Protein 4B6X (pdb70)

GO terms:
  GO:0005515 protein binding (F, IPI)

InterPro domains:
  IPR048927 Avirulence protein AvrRps4-like, C-terminal domain [cd21837] (134-219)
  IPR048928 AvrRps4 family type III secretion system effector [NF041353] (1-220)

B-factor: mean 30.0, std 16.79, range [2.0, 111.4]

Organism: Pseudomonas syringae (NCBI:txid317)

Foldseek 3Di:
DPDPVLVVVLVVLVVVLVVLVVQLVVCVVVVPVVSVVVSVVVNVVSVVVNVVSVVVVVVGVVVVVVVPD/DVLVVVLVVLVVVLVVLVVQLVVCVVVVPVVSNVVSVVVNVVSVVVNVVSVVVVVVPD

CATH classification: 1.20.58.90

Sequence (127 aa):
GAGAALRQEIEDKQLMVNNLTDELQDAIDEANPAEIANTSQQLRHARADLADLQRRFAVLRNNEDRRRINQAALRQEIEDKQLMMVNNNLTDELQDAIDEANPAEIANTSQQLRHARADLADLQRRFAVLR

Radius of gyration: 16.56 Å; Cα contacts (8 Å, |Δi|>4): 80; chains: 2; bounding box: 32×31×50 Å

Structure (mmCIF, N/CA/C/O backbone):
data_4B6X
#
_entry.id   4B6X
#
_cell.length_a   64.690
_cell.length_b   64.690
_cell.length_c   73.340
_cell.angle_alpha   90.00
_cell.angle_beta   90.00
_cell.angle_gamma   120.00
#
_symmetry.space_group_name_H-M   'P 32 1 2'
#
loop_
_entity.id
_entity.type
_entity.pdbx_description
1 polymer 'AVIRULENCE PROTEIN'
2 non-polymer 'ACETATE ION'
3 water water
#
loop_
_atom_site.group_PDB
_atom_site.id
_atom_site.type_symbol
_atom_site.label_atom_id
_atom_site.label_alt_id
_atom_site.label_comp_id
_atom_site.label_asym_id
_atom_site.label_entity_id
_atom_site.label_seq_id
_atom_site.pdbx_PDB_ins_code
_atom_site.Cartn_x
_atom_site.Cartn_y
_atom_site.Cartn_z
_atom_site.occupancy
_atom_site.B_iso_or_equiv
_atom_site.auth_seq_id
_atom_site.auth_comp_id
_atom_site.auth_asym_id
_atom_site.auth_atom_id
_atom_site.pdbx_PDB_model_num
ATOM 1 N N . GLY A 1 22 ? 7.733 21.232 40.221 1.00 41.74 153 GLY A N 1
ATOM 2 C CA . GLY A 1 22 ? 7.403 22.630 39.789 1.00 38.18 153 GLY A CA 1
ATOM 3 C C . GLY A 1 22 ? 6.434 22.713 38.615 1.00 35.62 153 GLY A C 1
ATOM 4 O O . GLY A 1 22 ? 6.343 21.799 37.801 1.00 36.42 153 GLY A O 1
ATOM 5 N N . ALA A 1 23 ? 5.696 23.818 38.550 1.00 32.27 154 ALA A N 1
ATOM 6 C CA . ALA A 1 23 ? 4.772 24.065 37.461 1.00 30.14 154 ALA A CA 1
ATOM 7 C C . ALA A 1 23 ? 5.512 24.357 36.122 1.00 29.31 154 ALA A C 1
ATOM 8 O O . ALA A 1 23 ? 6.697 24.729 36.074 1.00 29.59 154 ALA A O 1
ATOM 10 N N . GLY A 1 24 ? 4.799 24.133 35.038 1.00 27.27 155 GLY A N 1
ATOM 11 C CA . GLY A 1 24 ? 5.246 24.589 33.743 1.00 26.36 155 GLY A CA 1
ATOM 12 C C . GLY A 1 24 ? 6.520 23.982 33.197 1.00 26.34 155 GLY A C 1
ATOM 13 O O . GLY A 1 24 ? 7.223 24.655 32.458 1.00 25.33 155 GLY A O 1
ATOM 14 N N . ALA A 1 25 ? 6.786 22.723 33.510 1.00 27.39 156 ALA A N 1
ATOM 15 C CA . ALA A 1 25 ? 8.020 22.071 33.059 1.00 29.71 156 ALA A CA 1
ATOM 16 C C . ALA A 1 25 ? 8.194 22.131 31.513 1.00 28.98 156 ALA A C 1
ATOM 17 O O . ALA A 1 25 ? 9.239 22.571 31.035 1.00 28.64 156 ALA A O 1
ATOM 19 N N . ALA A 1 26 ? 7.178 21.710 30.748 1.00 28.48 157 ALA A N 1
ATOM 20 C CA . ALA A 1 26 ? 7.298 21.648 29.276 1.00 28.28 157 ALA A CA 1
ATOM 21 C C . ALA A 1 26 ? 7.459 23.048 28.699 1.00 24.78 157 ALA A C 1
ATOM 22 O O . ALA A 1 26 ? 8.259 23.268 27.784 1.00 24.55 157 ALA A O 1
ATOM 24 N N . LEU A 1 27 ? 6.706 23.997 29.248 1.00 21.88 158 LEU A N 1
ATOM 25 C CA . LEU A 1 27 ? 6.802 25.402 28.834 1.00 19.89 158 LEU A CA 1
ATOM 26 C C . LEU A 1 27 ? 8.185 26.035 29.090 1.00 19.41 158 LEU A C 1
ATOM 27 O O . LEU A 1 27 ? 8.711 26.808 28.237 1.00 17.24 158 LEU A O 1
ATOM 32 N N . ARG A 1 28 ? 8.760 25.729 30.247 1.00 20.51 159 ARG A N 1
ATOM 33 C CA . ARG A 1 28 ? 10.112 26.196 30.585 1.00 22.36 159 ARG A CA 1
ATOM 34 C C . ARG A 1 28 ? 11.118 25.682 29.567 1.00 23.06 159 ARG A C 1
ATOM 35 O O . ARG A 1 28 ? 11.975 26.439 29.101 1.00 22.39 159 ARG A O 1
ATOM 43 N N . GLN A 1 29 ? 10.999 24.405 29.225 1.00 23.83 160 GLN A N 1
ATOM 44 C CA . GLN A 1 29 ? 11.878 23.774 28.266 1.00 26.49 160 GLN A CA 1
ATOM 45 C C . GLN A 1 29 ? 11.674 24.393 26.867 1.00 24.00 160 GLN A C 1
ATOM 46 O O . GLN A 1 29 ? 12.644 24.627 26.154 1.00 24.13 160 GLN A O 1
ATOM 52 N N . GLU A 1 30 ? 10.426 24.719 26.504 1.00 21.82 161 GLU A N 1
ATOM 53 C CA . GLU A 1 30 ? 10.142 25.395 25.232 1.00 19.49 161 GLU A CA 1
ATOM 54 C C . GLU A 1 30 ? 10.798 26.762 25.137 1.00 18.50 161 GLU A C 1
ATOM 55 O O . GLU A 1 30 ? 11.292 27.182 24.071 1.00 17.14 161 GLU A O 1
ATOM 61 N N . ILE A 1 31 ? 10.762 27.476 26.250 1.00 17.54 162 ILE A N 1
ATOM 62 C CA . ILE A 1 31 ? 11.392 28.761 26.340 1.00 16.49 162 ILE A CA 1
ATOM 63 C C . ILE A 1 31 ? 12.891 28.626 26.068 1.00 18.45 162 ILE A C 1
ATOM 64 O O . ILE A 1 31 ? 13.428 29.378 25.275 1.00 17.24 162 ILE A O 1
ATOM 69 N N . GLU A 1 32 ? 13.560 27.676 26.701 1.00 21.39 163 GLU A N 1
ATOM 70 C CA . GLU A 1 32 ? 14.986 27.488 26.413 1.00 24.71 163 GLU A CA 1
ATOM 71 C C . GLU A 1 32 ? 15.257 27.048 24.932 1.00 23.80 163 GLU A C 1
ATOM 72 O O . GLU A 1 32 ? 16.225 27.495 24.315 1.00 21.91 163 GLU A O 1
ATOM 78 N N . ASP A 1 33 ? 14.407 26.171 24.393 1.00 23.22 164 ASP A N 1
ATOM 79 C CA . ASP A 1 33 ? 14.534 25.729 22.996 1.00 24.33 164 ASP A CA 1
ATOM 80 C C . ASP A 1 33 ? 14.352 26.945 22.075 1.00 21.51 164 ASP A C 1
ATOM 81 O O . ASP A 1 33 ? 15.083 27.107 21.103 1.00 21.59 164 ASP A O 1
ATOM 86 N N . LYS A 1 34 ? 13.398 27.806 22.410 1.00 19.27 165 LYS A N 1
ATOM 87 C CA . LYS A 1 34 ? 13.106 28.982 21.621 1.00 17.28 165 LYS A CA 1
ATOM 88 C C . LYS A 1 34 ? 14.163 30.079 21.743 1.00 17.47 165 LYS A C 1
ATOM 89 O O . LYS A 1 34 ? 14.451 30.746 20.741 1.00 16.30 165 LYS A O 1
ATOM 95 N N . GLN A 1 35 ? 14.753 30.254 22.937 1.00 17.89 166 GLN A N 1
ATOM 96 C CA . GLN A 1 35 ? 15.896 31.149 23.116 1.00 18.83 166 GLN A CA 1
ATOM 97 C C . GLN A 1 35 ? 17.095 30.675 22.283 1.00 20.74 166 GLN A C 1
ATOM 98 O O . GLN A 1 35 ? 17.754 31.491 21.663 1.00 20.68 166 GLN A O 1
ATOM 104 N N . LEU A 1 36 ? 17.386 29.373 22.287 1.00 21.50 167 LEU A N 1
ATOM 105 C CA . LEU A 1 36 ? 18.388 28.826 21.379 1.00 23.97 167 LEU A CA 1
ATOM 106 C C . LEU A 1 36 ? 18.106 29.192 19.896 1.00 22.59 167 LEU A C 1
ATOM 107 O O . LEU A 1 36 ? 19.004 29.650 19.190 1.00 21.68 167 LEU A O 1
ATOM 112 N N . MET A 1 37 ? 16.870 29.018 19.423 1.00 21.35 168 MET A N 1
ATOM 113 C CA . MET A 1 37 ? 16.570 29.366 18.050 1.00 20.97 168 MET A CA 1
ATOM 114 C C . MET A 1 37 ? 16.790 30.861 17.814 1.00 18.44 168 MET A C 1
ATOM 115 O O . MET A 1 37 ? 17.385 31.274 16.782 1.00 19.30 168 MET A O 1
ATOM 120 N N . VAL A 1 38 ? 16.353 31.683 18.752 1.00 16.07 169 VAL A N 1
ATOM 121 C CA . VAL A 1 38 ? 16.542 33.138 18.628 1.00 14.33 169 VAL A CA 1
ATOM 122 C C . VAL A 1 38 ? 17.998 33.508 18.512 1.00 16.15 169 VAL A C 1
ATOM 123 O O . VAL A 1 38 ? 18.389 34.350 17.687 1.00 17.17 169 VAL A O 1
ATOM 127 N N . ASN A 1 39 ? 18.823 32.861 19.319 1.00 17.48 170 ASN A N 1
ATOM 128 C CA . ASN A 1 39 ? 20.241 33.093 19.275 1.00 19.07 170 ASN A CA 1
ATOM 129 C C . ASN A 1 39 ? 20.899 32.625 17.957 1.00 19.65 170 ASN A C 1
ATOM 130 O O . ASN A 1 39 ? 21.791 33.295 17.421 1.00 19.45 170 ASN A O 1
ATOM 135 N N . ASN A 1 40 ? 20.517 31.452 17.453 1.00 19.83 171 ASN A N 1
ATOM 136 C CA . ASN A 1 40 ? 21.089 30.958 16.203 1.00 21.06 171 ASN A CA 1
ATOM 137 C C . ASN A 1 40 ? 20.717 31.871 15.035 1.00 19.59 171 ASN A C 1
ATOM 138 O O . ASN A 1 40 ? 21.555 32.237 14.221 1.00 20.95 171 ASN A O 1
ATOM 143 N N . LEU A 1 41 ? 19.466 32.302 15.002 1.00 16.90 172 LEU A N 1
ATOM 144 C CA . LEU A 1 41 ? 19.012 33.199 13.983 1.00 15.26 172 LEU A CA 1
ATOM 145 C C . LEU A 1 41 ? 19.680 34.551 14.099 1.00 15.43 172 LEU A C 1
ATOM 146 O O . LEU A 1 41 ? 19.937 35.177 13.082 1.00 15.28 172 LEU A O 1
ATOM 151 N N . THR A 1 42 ? 20.009 34.996 15.310 1.00 16.79 173 THR A N 1
ATOM 152 C CA . THR A 1 42 ? 20.706 36.258 15.462 1.00 17.52 173 THR A CA 1
ATOM 153 C C . THR A 1 42 ? 22.134 36.163 14.891 1.00 21.05 173 THR A C 1
ATOM 154 O O . THR A 1 42 ? 22.586 37.076 14.185 1.00 21.00 173 THR A O 1
ATOM 158 N N . ASP A 1 43 ? 22.823 35.052 15.170 1.00 23.52 174 ASP A N 1
ATOM 159 C CA . ASP A 1 43 ? 24.091 34.712 14.530 1.00 25.74 174 ASP A CA 1
ATOM 160 C C . ASP A 1 43 ? 24.002 34.788 13.001 1.00 25.02 174 ASP A C 1
ATOM 161 O O . ASP A 1 43 ? 24.836 35.399 12.342 1.00 25.59 174 ASP A O 1
ATOM 166 N N . GLU A 1 44 ? 23.005 34.128 12.439 1.00 23.93 175 GLU A N 1
ATOM 167 C CA . GLU A 1 44 ? 22.851 34.052 10.986 1.00 24.20 175 GLU A CA 1
ATOM 168 C C . GLU A 1 44 ? 22.570 35.418 10.367 1.00 22.17 175 GLU A C 1
ATOM 169 O O . GLU A 1 44 ? 23.131 35.763 9.341 1.00 23.30 175 GLU A O 1
ATOM 175 N N . LEU A 1 45 ? 21.741 36.206 11.018 1.00 20.11 176 LEU A N 1
ATOM 176 C CA . LEU A 1 45 ? 21.504 37.586 10.576 1.00 20.00 176 LEU A CA 1
ATOM 177 C C . LEU A 1 45 ? 22.760 38.434 10.545 1.00 21.10 176 LEU A C 1
ATOM 178 O O . LEU A 1 45 ? 23.030 39.140 9.556 1.00 21.52 176 LEU A O 1
ATOM 183 N N . GLN A 1 46 ? 23.549 38.367 11.615 1.00 22.30 177 GLN A N 1
ATOM 184 C CA . GLN A 1 46 ? 24.732 39.177 11.691 1.00 23.49 177 GLN A CA 1
ATOM 185 C C . GLN A 1 46 ? 25.780 38.730 10.661 1.00 25.00 177 GLN A C 1
ATOM 186 O O . GLN A 1 46 ? 26.503 39.567 10.072 1.00 25.08 177 GLN A O 1
ATOM 192 N N . ASP A 1 47 ? 25.872 37.420 10.441 1.00 25.34 178 ASP A N 1
ATOM 193 C CA . ASP A 1 47 ? 26.755 36.900 9.387 1.00 27.51 178 ASP A CA 1
ATOM 194 C C . ASP A 1 47 ? 26.300 37.378 8.001 1.00 26.64 178 ASP A C 1
ATOM 195 O O . ASP A 1 47 ? 27.120 37.793 7.190 1.00 27.66 178 ASP A O 1
ATOM 200 N N . ALA A 1 48 ? 24.993 37.358 7.753 1.00 25.12 179 ALA A N 1
ATOM 201 C CA . ALA A 1 48 ? 24.457 37.827 6.482 1.00 24.78 179 ALA A CA 1
ATOM 202 C C . ALA A 1 48 ? 24.717 39.333 6.272 1.00 25.98 179 ALA A C 1
ATOM 203 O O . ALA A 1 48 ? 24.937 39.761 5.146 1.00 26.50 179 ALA A O 1
ATOM 205 N N . ILE A 1 49 ? 24.675 40.127 7.338 1.00 26.83 180 ILE A N 1
ATOM 206 C CA . ILE A 1 49 ? 25.081 41.541 7.281 1.00 27.63 180 ILE A CA 1
ATOM 207 C C . ILE A 1 49 ? 26.570 41.685 6.934 1.00 30.87 180 ILE A C 1
ATOM 208 O O . ILE A 1 49 ? 26.922 42.459 6.011 1.00 31.97 180 ILE A O 1
ATOM 213 N N . ASP A 1 50 ? 27.443 40.942 7.627 1.00 32.24 181 ASP A N 1
ATOM 214 C CA . ASP A 1 50 ? 28.889 40.987 7.335 1.00 35.26 181 ASP A CA 1
ATOM 215 C C . ASP A 1 50 ? 29.177 40.629 5.871 1.00 35.06 181 ASP A C 1
ATOM 216 O O . ASP A 1 50 ? 30.052 41.184 5.262 1.00 35.54 181 ASP A O 1
ATOM 221 N N . GLU A 1 51 ? 28.418 39.692 5.327 1.00 34.18 182 GLU A N 1
ATOM 222 C CA . GLU A 1 51 ? 28.542 39.306 3.936 1.00 35.01 182 GLU A CA 1
ATOM 223 C C . GLU A 1 51 ? 27.781 40.222 2.959 1.00 33.09 182 GLU A C 1
ATOM 224 O O . GLU A 1 51 ? 27.797 39.974 1.769 1.00 33.64 182 GLU A O 1
ATOM 230 N N . ALA A 1 52 ? 27.092 41.248 3.431 1.00 32.47 183 ALA A N 1
ATOM 231 C CA . ALA A 1 52 ? 26.268 42.079 2.532 1.00 31.85 183 ALA A CA 1
ATOM 232 C C . ALA A 1 52 ? 25.418 41.188 1.604 1.00 30.57 183 ALA A C 1
ATOM 233 O O . ALA A 1 52 ? 25.543 41.241 0.381 1.00 30.87 183 ALA A O 1
ATOM 235 N N . ASN A 1 53 ? 24.572 40.341 2.194 1.00 29.08 184 ASN A N 1
ATOM 236 C CA . ASN A 1 53 ? 23.763 39.386 1.438 1.00 28.04 184 ASN A CA 1
ATOM 237 C C . ASN A 1 53 ? 22.297 39.747 1.671 1.00 26.83 184 ASN A C 1
ATOM 238 O O . ASN A 1 53 ? 21.665 39.227 2.584 1.00 26.28 184 ASN A O 1
ATOM 243 N N . PRO A 1 54 ? 21.761 40.684 0.864 1.00 27.05 185 PRO A N 1
ATOM 244 C CA . PRO A 1 54 ? 20.406 41.202 1.096 1.00 25.94 185 PRO A CA 1
ATOM 245 C C . PRO A 1 54 ? 19.317 40.128 1.198 1.00 24.00 185 PRO A C 1
ATOM 246 O O . PRO A 1 54 ? 18.441 40.255 2.032 1.00 23.51 185 PRO A O 1
ATOM 250 N N . ALA A 1 55 ? 19.375 39.089 0.376 1.00 23.24 186 ALA A N 1
ATOM 251 C CA . ALA A 1 55 ? 18.368 38.011 0.417 1.00 22.62 186 ALA A CA 1
ATOM 252 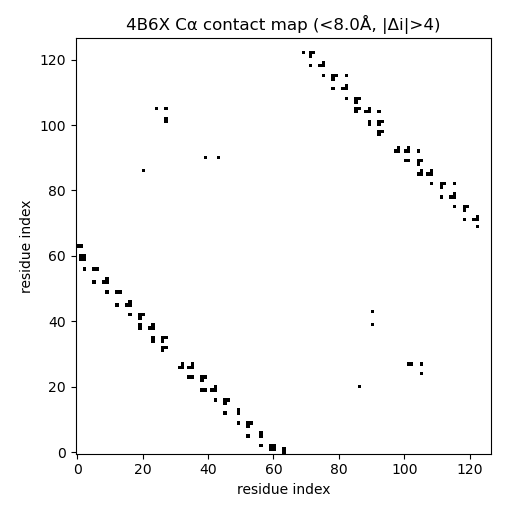C C . ALA A 1 55 ? 18.337 37.290 1.791 1.00 21.71 186 ALA A C 1
ATOM 253 O O . ALA A 1 55 ? 17.271 36.935 2.295 1.00 19.51 186 ALA A O 1
ATOM 255 N N . GLU A 1 56 ? 19.517 37.010 2.344 1.00 21.71 187 GLU A N 1
ATOM 256 C CA . GLU A 1 56 ? 19.592 36.246 3.585 1.00 21.55 187 GLU A CA 1
ATOM 257 C C . GLU A 1 56 ? 19.284 37.158 4.750 1.00 19.97 187 GLU A C 1
ATOM 258 O O . GLU A 1 56 ? 18.710 36.732 5.722 1.00 20.69 187 GLU A O 1
ATOM 264 N N . ILE A 1 57 ? 19.630 38.430 4.643 1.00 19.66 188 ILE A N 1
ATOM 265 C CA . ILE A 1 57 ? 19.258 39.392 5.654 1.00 18.90 188 ILE A CA 1
ATOM 266 C C . ILE A 1 57 ? 17.737 39.426 5.802 1.00 19.21 188 ILE A C 1
ATOM 267 O O . ILE A 1 57 ? 17.221 39.319 6.920 1.00 18.71 188 ILE A O 1
ATOM 272 N N . ALA A 1 58 ? 17.025 39.522 4.684 1.00 19.17 189 ALA A N 1
ATOM 273 C CA . ALA A 1 58 ? 15.574 39.569 4.715 1.00 19.54 189 ALA A CA 1
ATOM 274 C C . ALA A 1 58 ? 14.995 38.237 5.188 1.00 18.88 189 ALA A C 1
ATOM 275 O O . ALA A 1 58 ? 14.009 38.224 5.923 1.00 19.26 189 ALA A O 1
ATOM 277 N N . ASN A 1 59 ? 15.578 37.124 4.753 1.00 19.10 190 ASN A N 1
ATOM 278 C CA . ASN A 1 59 ? 15.073 35.788 5.122 1.00 19.39 190 ASN A CA 1
ATOM 279 C C . ASN A 1 59 ? 15.189 35.548 6.624 1.00 19.06 190 ASN A C 1
ATOM 280 O O . ASN A 1 59 ? 14.246 35.117 7.260 1.00 18.68 190 ASN A O 1
ATOM 285 N N . THR A 1 60 ? 16.348 35.891 7.171 1.00 18.39 191 THR A N 1
ATOM 286 C CA . THR A 1 60 ? 16.685 35.560 8.534 1.00 18.58 191 THR A CA 1
ATOM 287 C C . THR A 1 60 ? 16.051 36.535 9.503 1.00 17.49 191 THR A C 1
ATOM 288 O O . THR A 1 60 ? 15.539 36.136 10.544 1.00 17.14 191 THR A O 1
ATOM 292 N N . SER A 1 61 ? 16.048 37.814 9.156 1.00 16.88 192 SER A N 1
ATOM 293 C CA . SER A 1 61 ? 15.389 38.783 9.987 1.00 16.01 192 SER A CA 1
ATOM 294 C C . SER A 1 61 ? 13.880 38.558 10.125 1.00 15.67 192 SER A C 1
ATOM 295 O O . SER A 1 61 ? 13.326 38.782 11.207 1.00 16.27 192 SER A O 1
ATOM 298 N N . GLN A 1 62 ? 13.206 38.177 9.045 1.00 14.88 193 GLN A N 1
ATOM 299 C CA . GLN A 1 62 ? 11.801 37.868 9.119 1.00 14.85 193 GLN A CA 1
ATOM 300 C C . GLN A 1 62 ? 11.543 36.731 10.151 1.00 15.20 193 GLN A C 1
ATOM 301 O O . GLN A 1 62 ? 10.666 36.842 11.043 1.00 15.45 193 GLN A O 1
ATOM 307 N N . GLN A 1 63 ? 12.330 35.677 10.055 1.00 15.23 194 GLN A N 1
ATOM 308 C CA . GLN A 1 63 ? 12.240 34.560 11.008 1.00 17.21 194 GLN A CA 1
ATOM 309 C C . GLN A 1 63 ? 12.585 34.894 12.459 1.00 15.02 194 GLN A C 1
ATOM 310 O O . GLN A 1 63 ? 11.930 34.404 13.380 1.00 13.45 194 GLN A O 1
ATOM 316 N N . LEU A 1 64 ? 13.653 35.663 12.623 1.00 13.98 195 LEU A N 1
ATOM 317 C CA . LEU A 1 64 ? 14.061 36.165 13.915 1.00 14.14 195 LEU A CA 1
ATOM 318 C C . LEU A 1 64 ? 12.947 36.960 14.597 1.00 14.05 195 LEU A C 1
ATOM 319 O O . LEU A 1 64 ? 12.722 36.823 15.789 1.00 14.44 195 LEU A O 1
ATOM 324 N N . ARG A 1 65 ? 12.224 37.780 13.860 1.00 14.51 196 ARG A N 1
ATOM 325 C CA . ARG A 1 65 ? 11.164 38.511 14.480 1.00 14.47 196 ARG A CA 1
ATOM 326 C C . ARG A 1 65 ? 10.016 37.602 14.884 1.00 14.52 196 ARG A C 1
ATOM 327 O O . ARG A 1 65 ? 9.394 37.849 15.913 1.00 14.42 196 ARG A O 1
ATOM 335 N N . HIS A 1 66 ? 9.699 36.604 14.067 1.00 12.88 197 HIS A N 1
ATOM 336 C CA . HIS A 1 66 ? 8.668 35.637 14.450 1.00 14.11 197 HIS A CA 1
ATOM 337 C C . HIS A 1 66 ? 9.041 34.993 15.787 1.00 13.88 197 HIS A C 1
ATOM 338 O O . HIS A 1 66 ? 8.247 34.939 16.703 1.00 15.15 197 HIS A O 1
ATOM 345 N N . ALA A 1 67 ? 10.283 34.544 15.883 1.00 13.53 198 ALA A N 1
ATOM 346 C CA . ALA A 1 67 ? 10.779 33.827 17.045 1.00 13.28 198 ALA A CA 1
ATOM 347 C C . ALA A 1 67 ? 10.872 34.691 18.319 1.00 13.53 198 ALA A C 1
ATOM 348 O O . ALA A 1 67 ? 10.558 34.217 19.432 1.00 13.86 198 ALA A O 1
ATOM 350 N N . ARG A 1 68 ? 11.303 35.944 18.172 1.00 13.58 199 ARG A N 1
ATOM 351 C CA . ARG A 1 68 ? 11.378 36.857 19.291 1.00 14.02 199 ARG A CA 1
ATOM 352 C C . ARG A 1 68 ? 9.966 37.192 19.842 1.00 14.86 199 ARG A C 1
ATOM 353 O O . ARG A 1 68 ? 9.803 37.314 21.060 1.00 15.34 199 ARG A O 1
ATOM 361 N N . ALA A 1 69 ? 8.979 37.358 18.969 1.00 13.26 200 ALA A N 1
ATOM 362 C CA . ALA A 1 69 ? 7.611 37.601 19.405 1.00 14.63 200 ALA A CA 1
ATOM 363 C C . ALA A 1 69 ? 7.032 36.382 20.138 1.00 14.47 200 ALA A C 1
ATOM 364 O O . ALA A 1 69 ? 6.396 36.521 21.186 1.00 15.19 200 ALA A O 1
ATOM 366 N N . ASP A 1 70 ? 7.258 35.195 19.574 1.00 14.20 201 ASP A N 1
ATOM 367 C CA . ASP A 1 70 ? 6.807 33.967 20.158 1.00 14.20 201 ASP A CA 1
ATOM 368 C C . ASP A 1 70 ? 7.471 33.724 21.516 1.00 14.47 201 ASP A C 1
ATOM 369 O O . ASP A 1 70 ? 6.828 33.292 22.456 1.00 14.26 201 ASP A O 1
ATOM 374 N N . LEU A 1 71 ? 8.753 34.029 21.620 1.00 14.20 202 LEU A N 1
ATOM 375 C CA . LEU A 1 71 ? 9.463 33.866 22.874 1.00 14.74 202 LEU A CA 1
ATOM 376 C C . LEU A 1 71 ? 8.881 34.766 23.964 1.00 14.36 202 LEU A C 1
ATOM 377 O O . LEU A 1 71 ? 8.699 34.321 25.099 1.00 14.80 202 LEU A O 1
ATOM 382 N N . ALA A 1 72 ? 8.679 36.038 23.656 1.00 14.06 203 ALA A N 1
ATOM 383 C CA . ALA A 1 72 ? 8.151 36.952 24.636 1.00 14.50 203 ALA A CA 1
ATOM 384 C C . ALA A 1 72 ? 6.771 36.481 25.168 1.00 14.58 203 ALA A C 1
ATOM 385 O O . ALA A 1 72 ? 6.506 36.580 26.348 1.00 14.32 203 ALA A O 1
ATOM 387 N N . ASP A 1 73 ? 5.900 35.959 24.295 1.00 14.72 204 ASP A N 1
ATOM 388 C CA . ASP A 1 73 ? 4.631 35.371 24.737 1.00 14.55 204 ASP A CA 1
ATOM 389 C C . ASP A 1 73 ? 4.833 34.154 25.621 1.00 14.29 204 ASP A C 1
ATOM 390 O O . ASP A 1 73 ? 4.155 33.992 26.654 1.00 14.76 204 ASP A O 1
ATOM 395 N N . LEU A 1 74 ? 5.748 33.272 25.231 1.00 13.84 205 LEU A N 1
ATOM 396 C CA . LEU A 1 74 ? 6.023 32.117 26.039 1.00 14.43 205 LEU A CA 1
ATOM 397 C C . LEU A 1 74 ? 6.467 32.542 27.459 1.00 14.59 205 LEU A C 1
ATOM 398 O O . LEU A 1 74 ? 6.014 31.992 28.461 1.00 13.59 205 LEU A O 1
ATOM 403 N N . GLN A 1 75 ? 7.304 33.558 27.544 1.00 14.73 206 GLN A N 1
ATOM 404 C CA . GLN A 1 75 ? 7.864 33.965 28.829 1.00 16.36 206 GLN A CA 1
ATOM 405 C C . GLN A 1 75 ? 6.777 34.579 29.714 1.00 16.74 206 GLN A C 1
ATOM 406 O O . GLN A 1 75 ? 6.759 34.335 30.923 1.00 16.51 206 GLN A O 1
ATOM 412 N N . ARG A 1 76 ? 5.885 35.369 29.114 1.00 16.00 207 ARG A N 1
ATOM 413 C CA . ARG A 1 76 ? 4.731 35.899 29.860 1.00 17.01 207 ARG A CA 1
ATOM 414 C C . ARG A 1 76 ? 3.878 34.792 30.457 1.00 16.84 207 ARG A C 1
ATOM 415 O O . ARG A 1 76 ? 3.478 34.891 31.612 1.00 16.40 207 ARG A O 1
ATOM 423 N N . ARG A 1 77 ? 3.594 33.755 29.657 1.00 16.41 208 ARG A N 1
ATOM 424 C CA . ARG A 1 77 ? 2.755 32.642 30.108 1.00 16.43 208 ARG A CA 1
ATOM 425 C C . ARG A 1 77 ? 3.373 31.865 31.238 1.00 16.37 208 ARG A C 1
ATOM 426 O O . ARG A 1 77 ? 2.655 31.378 32.133 1.00 15.98 208 ARG A O 1
ATOM 434 N N . PHE A 1 78 ? 4.705 31.748 31.196 1.00 16.13 209 PHE A N 1
ATOM 435 C CA . PHE A 1 78 ? 5.428 31.013 32.196 1.00 15.32 209 PHE A CA 1
ATOM 436 C C . PHE A 1 78 ? 5.534 31.786 33.506 1.00 15.29 209 PHE A C 1
ATOM 437 O O . PHE A 1 78 ? 5.475 31.215 34.598 1.00 15.86 209 PHE A O 1
ATOM 445 N N . ALA A 1 79 ? 5.719 33.086 33.402 1.00 14.77 210 ALA A N 1
ATOM 446 C CA . ALA A 1 79 ? 5.761 33.933 34.586 1.00 15.59 210 ALA A CA 1
ATOM 447 C C . ALA A 1 79 ? 4.431 33.853 35.339 1.00 15.18 210 ALA A C 1
ATOM 448 O O . ALA A 1 79 ? 4.429 33.803 36.547 1.00 15.72 210 ALA A O 1
ATOM 450 N N . VAL A 1 80 ? 3.305 33.836 34.634 1.00 15.06 211 VAL A N 1
ATOM 451 C CA . VAL A 1 80 ? 2.010 33.707 35.311 1.00 15.32 211 VAL A CA 1
ATOM 452 C C . VAL A 1 80 ? 1.972 32.410 36.102 1.00 16.07 211 VAL A C 1
ATOM 453 O O . VAL A 1 80 ? 1.643 32.364 37.295 1.00 16.50 211 VAL A O 1
ATOM 457 N N . LEU A 1 81 ? 2.347 31.360 35.419 1.00 16.14 212 LEU A N 1
ATOM 458 C CA . LEU A 1 81 ? 2.318 30.036 35.982 1.00 18.29 212 LEU A CA 1
ATOM 459 C C . LEU A 1 81 ? 3.252 29.890 37.190 1.00 18.03 212 LEU A C 1
ATOM 460 O O . LEU A 1 81 ? 2.880 29.315 38.216 1.00 18.91 212 LEU A O 1
ATOM 465 N N . ARG A 1 82 ? 4.435 30.456 37.092 1.00 17.05 213 ARG A N 1
ATOM 466 C CA . ARG A 1 82 ? 5.408 30.366 38.183 1.00 19.07 213 ARG A CA 1
ATOM 467 C C . ARG A 1 82 ? 4.950 31.219 39.365 1.00 17.77 213 ARG A C 1
ATOM 468 O O . ARG A 1 82 ? 5.069 30.795 40.474 1.00 19.07 213 ARG A O 1
ATOM 476 N N . ASN A 1 83 ? 4.422 32.415 39.130 1.00 16.43 214 ASN A N 1
ATOM 477 C CA A ASN A 1 83 ? 3.903 33.221 40.235 0.50 17.03 214 ASN A CA 1
ATOM 478 C CA B ASN A 1 83 ? 3.886 33.254 40.221 0.50 17.17 214 ASN A CA 1
ATOM 479 C C . ASN A 1 83 ? 2.731 32.538 40.948 1.00 16.35 214 ASN A C 1
ATOM 480 O O . ASN A 1 83 ? 2.644 32.563 42.167 1.00 16.50 214 ASN A O 1
ATOM 489 N N . GLU A 1 84 ? 1.844 31.891 40.195 1.00 15.04 215 GLU A N 1
ATOM 490 C CA . GLU A 1 84 ? 0.704 31.187 40.799 1.00 14.78 215 GLU A CA 1
ATOM 491 C C . GLU A 1 84 ? 1.148 29.946 41.582 1.00 16.13 215 GLU A C 1
ATOM 492 O O . GLU A 1 84 ? 0.706 29.724 42.683 1.00 16.77 215 GLU A O 1
ATOM 498 N N . ASP A 1 85 ? 2.060 29.165 41.010 1.00 17.01 216 ASP A N 1
ATOM 499 C CA . ASP A 1 85 ? 2.697 28.047 41.697 1.00 18.07 216 ASP A CA 1
ATOM 500 C C . ASP A 1 85 ? 3.329 28.456 43.026 1.00 19.30 216 ASP A C 1
ATOM 501 O O . ASP A 1 85 ? 3.151 27.748 44.037 1.00 19.11 216 ASP A O 1
ATOM 506 N N . ARG A 1 86 ? 4.045 29.590 43.045 1.00 19.48 217 ARG A N 1
ATOM 507 C CA A ARG A 1 86 ? 4.664 30.079 44.284 0.50 21.44 217 ARG A CA 1
ATOM 508 C CA B ARG A 1 86 ? 4.665 30.080 44.299 0.50 21.47 217 ARG A CA 1
ATOM 509 C C . ARG A 1 86 ? 3.614 30.443 45.350 1.00 21.18 217 ARG A C 1
ATOM 510 O O . ARG A 1 86 ? 3.772 30.131 46.535 1.00 22.18 217 ARG A O 1
ATOM 525 N N . ARG A 1 87 ? 2.551 31.115 44.917 1.00 18.90 218 ARG A N 1
ATOM 526 C CA . ARG A 1 87 ? 1.478 31.522 45.814 1.00 18.57 218 ARG A CA 1
ATOM 527 C C . ARG A 1 87 ? 0.707 30.304 46.341 1.00 18.38 218 ARG A C 1
ATOM 528 O O . ARG A 1 87 ? 0.360 30.244 47.516 1.00 17.72 218 ARG A O 1
ATOM 536 N N . ILE A 1 88 ? 0.489 29.313 45.486 1.00 17.79 219 ILE A N 1
ATOM 537 C CA . ILE A 1 88 ? -0.149 28.078 45.930 1.00 19.04 219 ILE A CA 1
ATOM 538 C C . ILE A 1 88 ? 0.703 27.317 46.936 1.00 23.24 219 ILE A C 1
ATOM 539 O O . ILE A 1 88 ? 0.161 26.739 47.871 1.00 23.84 219 ILE A O 1
ATOM 544 N N . ASN A 1 89 ? 2.023 27.296 46.746 1.00 26.84 220 ASN A N 1
ATOM 545 C CA . ASN A 1 89 ? 2.861 26.373 47.511 1.00 31.75 220 ASN A CA 1
ATOM 546 C C . ASN A 1 89 ? 3.726 26.965 48.587 1.00 36.80 220 ASN A C 1
ATOM 547 O O . ASN A 1 89 ? 4.498 26.242 49.187 1.00 40.49 220 ASN A O 1
ATOM 552 N N . GLN A 1 90 ? 3.569 28.248 48.892 1.00 39.44 221 GLN A N 1
ATOM 553 C CA . GLN A 1 90 ? 4.450 28.855 49.877 1.00 44.39 221 GLN A CA 1
ATOM 554 C C . GLN A 1 90 ? 4.031 28.474 51.282 1.00 47.29 221 GLN A C 1
ATOM 555 O O . GLN A 1 90 ? 2.831 28.346 51.584 1.00 46.74 221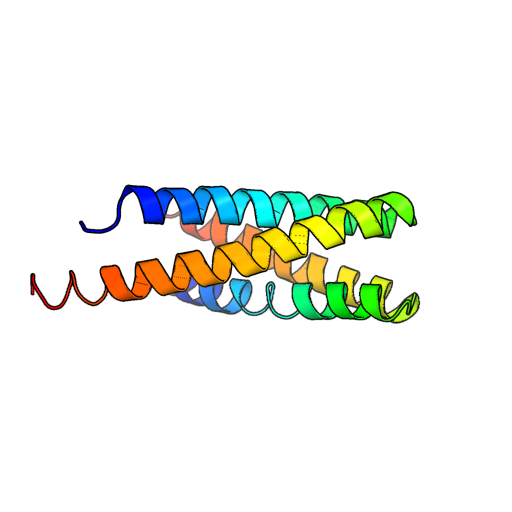 GLN A O 1
ATOM 562 N N . ALA B 1 25 ? 24.243 34.434 42.807 1.00 84.96 156 ALA B N 1
ATOM 563 C CA . ALA B 1 25 ? 25.162 35.095 41.851 1.00 78.33 156 ALA B CA 1
ATOM 564 C C . ALA B 1 25 ? 24.760 36.546 41.592 1.00 76.20 156 ALA B C 1
ATOM 565 O O . ALA B 1 25 ? 23.605 36.830 41.243 1.00 76.56 156 ALA B O 1
ATOM 567 N N . ALA B 1 26 ? 25.727 37.451 41.770 1.00 74.21 157 ALA B N 1
ATOM 568 C C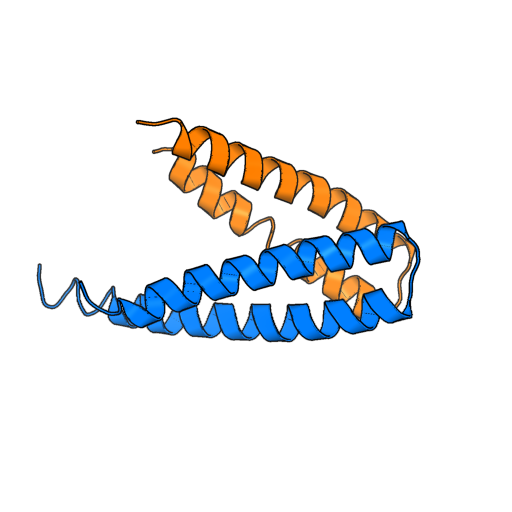A . ALA B 1 26 ? 25.681 38.778 41.157 1.00 70.85 157 ALA B CA 1
ATOM 569 C C . ALA B 1 26 ? 25.811 38.642 39.638 1.00 64.83 157 ALA B C 1
ATOM 570 O O . ALA B 1 26 ? 25.285 39.472 38.895 1.00 62.57 157 ALA B O 1
ATOM 572 N N . LEU B 1 27 ? 26.517 37.600 39.186 1.00 62.52 158 LEU B N 1
ATOM 573 C CA . LEU B 1 27 ? 26.642 37.294 37.755 1.00 57.98 158 LEU B CA 1
ATOM 574 C C . LEU B 1 27 ? 25.283 37.026 37.117 1.00 57.39 158 LEU B C 1
ATOM 575 O O . LEU B 1 27 ? 25.066 37.329 35.945 1.00 53.93 158 LEU B O 1
ATOM 580 N N . ARG B 1 28 ? 24.384 36.436 37.894 1.00 61.46 159 ARG B N 1
ATOM 581 C CA . ARG B 1 28 ? 23.063 36.071 37.421 1.00 62.22 159 ARG B CA 1
ATOM 582 C C . ARG B 1 28 ? 22.271 37.315 37.067 1.00 60.53 159 ARG B C 1
ATOM 583 O O . ARG B 1 28 ? 21.587 37.342 36.047 1.00 57.65 159 ARG B O 1
ATOM 591 N N . GLN B 1 29 ? 22.364 38.337 37.917 1.00 61.98 160 GLN B N 1
ATOM 592 C CA . GLN B 1 29 ? 21.771 39.642 37.621 1.00 61.03 160 GLN B CA 1
ATOM 593 C C . GLN B 1 29 ? 22.441 40.296 36.416 1.00 55.05 160 GLN B C 1
ATOM 594 O O . GLN B 1 29 ? 21.767 40.912 35.579 1.00 53.51 160 GLN B O 1
ATOM 600 N N . GLU B 1 30 ? 23.766 40.178 36.331 1.00 52.18 161 GLU B N 1
ATOM 601 C CA . GLU B 1 30 ? 24.505 40.765 35.208 1.00 47.50 161 GLU B CA 1
ATOM 602 C C . GLU B 1 30 ? 24.035 40.179 33.882 1.00 42.52 161 GLU B C 1
ATOM 603 O O . GLU B 1 30 ? 23.932 40.909 32.905 1.00 39.95 161 GLU B O 1
ATOM 609 N N . ILE B 1 31 ? 23.756 38.869 33.885 1.00 41.42 162 ILE B N 1
ATOM 610 C CA . ILE B 1 31 ? 23.251 38.134 32.731 1.00 37.93 162 ILE B CA 1
ATOM 611 C C . ILE B 1 31 ? 21.854 38.616 32.315 1.00 37.93 162 ILE B C 1
ATOM 612 O O . ILE B 1 31 ? 21.580 38.720 31.139 1.00 33.11 162 ILE B O 1
ATOM 617 N N . GLU B 1 32 ? 20.992 38.923 33.289 1.00 42.02 163 GLU B N 1
ATOM 618 C CA . GLU B 1 32 ? 19.652 39.442 33.007 1.00 43.81 163 GLU B CA 1
ATOM 619 C C . GLU B 1 32 ? 19.740 40.788 32.312 1.00 40.80 163 GLU B C 1
ATOM 620 O O . GLU B 1 32 ? 19.093 41.011 31.293 1.00 39.81 163 GLU B O 1
ATOM 626 N N . ASP B 1 33 ? 20.504 41.698 32.900 1.00 41.24 164 ASP B N 1
ATOM 627 C CA . ASP B 1 33 ? 20.652 43.054 32.377 1.00 40.16 164 ASP B CA 1
ATOM 628 C C . ASP B 1 33 ? 21.247 43.017 30.986 1.00 35.17 164 ASP B C 1
ATOM 629 O O . ASP B 1 33 ? 20.814 43.741 30.094 1.00 33.93 164 ASP B O 1
ATOM 634 N N . LYS B 1 34 ? 22.246 42.166 30.804 1.00 32.51 165 LYS B N 1
ATOM 635 C CA . LYS B 1 34 ? 22.897 42.059 29.506 1.00 29.40 165 LYS B CA 1
ATOM 636 C C . LYS B 1 34 ? 21.954 41.425 28.451 1.00 27.42 165 LYS B C 1
ATOM 637 O O . LYS B 1 34 ? 21.984 41.826 27.289 1.00 24.47 165 LYS B O 1
ATOM 643 N N . GLN B 1 35 ? 21.101 40.477 28.858 1.00 29.04 166 GLN B N 1
ATOM 644 C CA . GLN B 1 35 ? 20.117 39.880 27.938 1.00 28.77 166 GLN B CA 1
ATOM 645 C C . GLN B 1 35 ? 19.154 40.948 27.447 1.00 28.96 166 GLN B C 1
ATOM 646 O O . GLN B 1 35 ? 18.828 40.980 26.262 1.00 26.29 166 GLN B O 1
ATOM 652 N N . LEU B 1 36 ? 18.724 41.813 28.374 1.00 32.00 167 LEU B N 1
ATOM 653 C CA . LEU B 1 36 ? 17.883 42.959 28.051 1.00 33.19 167 LEU B CA 1
ATOM 654 C C . LEU B 1 36 ? 18.594 43.898 27.076 1.00 31.03 167 LEU B C 1
ATOM 655 O O . LEU B 1 36 ? 17.952 44.380 26.144 1.00 30.91 167 LEU B O 1
ATOM 660 N N . MET B 1 37 ? 19.899 44.152 27.263 1.00 30.18 168 MET B N 1
ATOM 661 C CA A MET B 1 37 ? 20.647 45.023 26.349 0.50 28.87 168 MET B CA 1
ATOM 662 C CA B MET B 1 37 ? 20.663 45.023 26.359 0.50 28.59 168 MET B CA 1
ATOM 663 C C . MET B 1 37 ? 20.703 44.376 24.972 1.00 25.36 168 MET B C 1
ATOM 664 O O . MET B 1 37 ? 20.474 45.036 23.962 1.00 25.28 168 MET B O 1
ATOM 673 N N . VAL B 1 38 ? 20.974 43.075 24.935 1.00 22.99 169 VAL B N 1
ATOM 674 C CA . VAL B 1 38 ? 21.024 42.335 23.691 1.00 20.02 169 VAL B CA 1
ATOM 675 C C . VAL B 1 38 ? 19.667 42.410 22.932 1.00 20.71 169 VAL B C 1
ATOM 676 O O . VAL B 1 38 ? 19.647 42.538 21.725 1.00 19.37 169 VAL B O 1
ATOM 680 N N . ASN B 1 39 ? 18.555 42.300 23.658 1.00 23.14 170 ASN B N 1
ATOM 681 C CA . ASN B 1 39 ? 17.190 42.368 23.096 1.00 23.73 170 ASN B CA 1
ATOM 682 C C . ASN B 1 39 ? 16.940 43.760 22.502 1.00 24.23 170 ASN B C 1
ATOM 683 O O . ASN B 1 39 ? 16.509 43.899 21.342 1.00 23.94 170 ASN B O 1
ATOM 688 N N . ASN B 1 40 ? 17.275 44.788 23.264 1.00 25.88 171 ASN B N 1
ATOM 689 C CA A ASN B 1 40 ? 17.149 46.175 22.795 0.50 27.41 171 ASN B CA 1
ATOM 690 C CA B ASN B 1 40 ? 17.124 46.154 22.779 0.50 27.29 171 ASN B CA 1
ATOM 691 C C . ASN B 1 40 ? 17.957 46.439 21.526 1.00 25.33 171 ASN B C 1
ATOM 692 O O . ASN B 1 40 ? 17.459 47.035 20.587 1.00 25.82 171 ASN B O 1
ATOM 701 N N . LEU B 1 41 ? 19.216 46.010 21.503 1.00 24.00 172 LEU B N 1
ATOM 702 C CA . LEU B 1 41 ? 20.036 46.211 20.302 1.00 22.71 172 LEU B CA 1
ATOM 703 C C . LEU B 1 41 ? 19.579 45.335 19.122 1.00 20.73 172 LEU B C 1
ATOM 704 O O . LEU B 1 41 ? 19.666 45.749 17.961 1.00 19.42 172 LEU B O 1
ATOM 709 N N . THR B 1 42 ? 19.118 44.117 19.405 1.00 19.91 173 THR B N 1
ATOM 710 C CA . THR B 1 42 ? 18.578 43.272 18.341 1.00 18.93 173 THR B CA 1
ATOM 711 C C . THR B 1 42 ? 17.373 43.973 17.688 1.00 20.31 173 THR B C 1
ATOM 712 O O . THR B 1 42 ? 17.212 43.978 16.452 1.00 20.18 173 THR B O 1
ATOM 716 N N . ASP B 1 43 ? 16.546 44.566 18.524 1.00 21.73 174 ASP B N 1
ATOM 717 C CA . ASP B 1 43 ? 15.356 45.254 18.062 1.00 24.50 174 ASP B CA 1
ATOM 718 C C . ASP B 1 43 ? 15.737 46.458 17.217 1.00 25.29 174 ASP B C 1
ATOM 719 O O .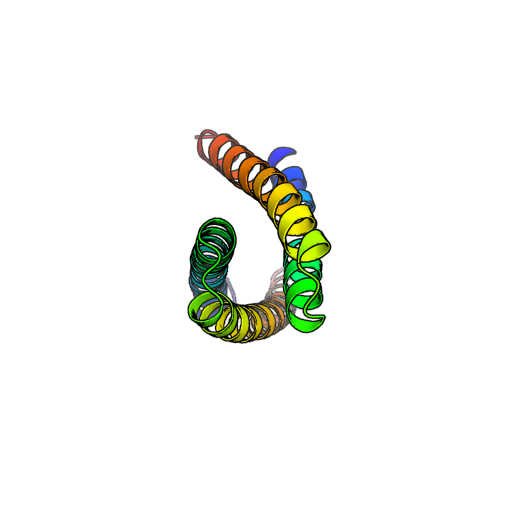 ASP B 1 43 ? 15.092 46.696 16.186 1.00 26.09 174 ASP B O 1
ATOM 724 N N . GLU B 1 44 ? 16.746 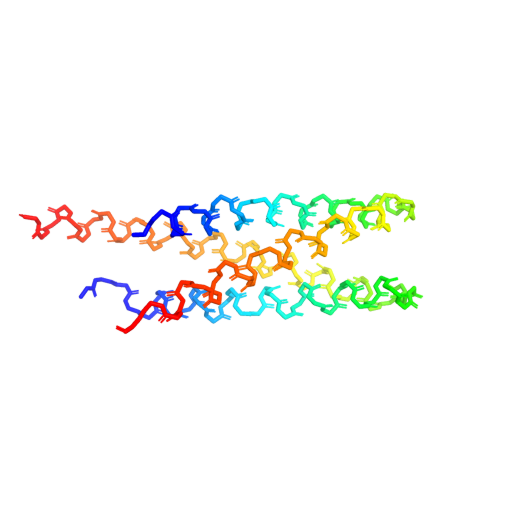47.224 17.647 1.00 25.55 175 GLU B N 1
ATOM 725 C CA . GLU B 1 44 ? 17.213 48.384 16.868 1.00 27.24 175 GLU B CA 1
ATOM 726 C C . GLU B 1 44 ? 17.825 47.949 15.527 1.00 24.78 175 GLU B C 1
ATOM 727 O O . GLU B 1 44 ? 17.628 48.575 14.525 1.00 25.75 175 GLU B O 1
ATOM 733 N N . LEU B 1 45 ? 18.564 46.866 15.525 1.00 22.75 176 LEU B N 1
ATOM 734 C CA . LEU B 1 45 ? 19.076 46.304 14.295 1.00 22.34 176 LEU B CA 1
ATOM 735 C C . LEU B 1 45 ? 17.937 45.914 13.319 1.00 21.90 176 LEU B C 1
ATOM 736 O O . LEU B 1 45 ? 17.950 46.311 12.138 1.00 23.11 176 LEU B O 1
ATOM 741 N N . GLN B 1 46 ? 16.951 45.168 13.813 1.00 20.23 177 GLN B N 1
ATOM 742 C CA . GLN B 1 46 ? 15.820 44.762 12.987 1.00 19.59 177 GLN B CA 1
ATOM 743 C C . GLN B 1 46 ? 15.042 45.962 12.464 1.00 20.79 177 GLN B C 1
ATOM 744 O O . GLN B 1 46 ? 14.638 45.985 11.312 1.00 22.11 177 GLN B O 1
ATOM 750 N N . ASP B 1 47 ? 14.838 46.959 13.296 1.00 21.87 178 ASP B N 1
ATOM 751 C CA . ASP B 1 47 ? 14.237 48.208 12.839 1.00 23.75 178 ASP B CA 1
ATOM 752 C C . ASP B 1 47 ? 15.106 48.963 11.816 1.00 24.82 178 ASP B C 1
ATOM 753 O O . ASP B 1 47 ? 14.572 49.592 10.918 1.00 25.75 178 ASP B O 1
ATOM 758 N N . ALA B 1 48 ? 16.431 48.901 11.943 1.00 24.48 179 ALA B N 1
ATOM 759 C CA . ALA B 1 48 ? 17.321 49.543 10.968 1.00 26.52 179 ALA B CA 1
ATOM 760 C C . ALA B 1 48 ? 17.216 48.843 9.623 1.00 25.84 179 ALA B C 1
ATOM 761 O O . ALA B 1 48 ? 17.210 49.504 8.571 1.00 29.47 179 ALA B O 1
ATOM 763 N N . ILE B 1 49 ? 17.123 47.518 9.653 1.00 23.18 180 ILE B N 1
ATOM 764 C CA . ILE B 1 49 ? 16.866 46.710 8.439 1.00 22.83 180 ILE B CA 1
ATOM 765 C C . ILE B 1 49 ? 15.541 47.127 7.795 1.00 23.72 180 ILE B C 1
ATOM 766 O O . ILE B 1 49 ? 15.478 47.411 6.597 1.00 24.30 180 ILE B O 1
ATOM 771 N N . ASP B 1 50 ? 14.489 47.207 8.602 1.00 22.64 181 ASP B N 1
ATOM 772 C CA . ASP B 1 50 ? 13.196 47.622 8.102 1.00 23.87 181 ASP B CA 1
ATOM 773 C C . ASP B 1 50 ? 13.226 49.0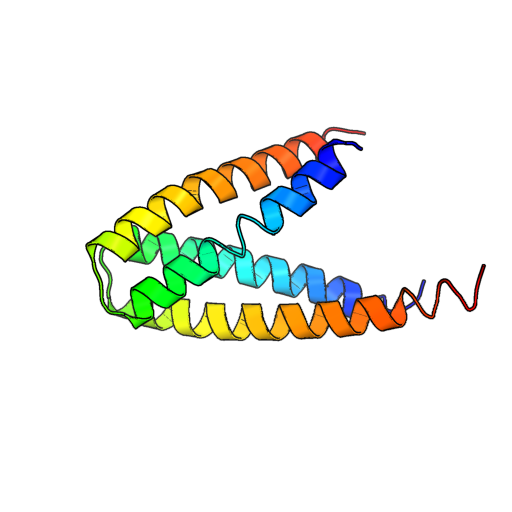40 7.498 1.00 27.62 181 ASP B C 1
ATOM 774 O O . ASP B 1 50 ? 12.348 49.399 6.703 1.00 28.10 181 ASP B O 1
ATOM 779 N N . GLU B 1 51 ? 14.200 49.846 7.917 1.00 29.05 182 GLU B N 1
ATOM 780 C CA . GLU B 1 51 ? 14.287 51.229 7.486 1.00 33.95 182 GLU B CA 1
ATOM 781 C C . GLU B 1 51 ? 15.105 51.322 6.205 1.00 35.71 182 GLU B C 1
ATOM 782 O O . GLU B 1 51 ? 15.111 52.366 5.580 1.00 38.82 182 GLU B O 1
ATOM 788 N N . ALA B 1 52 ? 15.768 50.223 5.822 1.00 33.65 183 ALA B N 1
ATOM 789 C CA . ALA B 1 52 ? 16.660 50.184 4.652 1.00 36.26 183 ALA B CA 1
ATOM 790 C C . ALA B 1 52 ? 17.735 51.279 4.736 1.00 40.39 183 ALA B C 1
ATOM 791 O O . ALA B 1 52 ? 17.957 52.032 3.777 1.00 44.25 183 ALA B O 1
ATOM 793 N N . ASN B 1 53 ? 18.405 51.318 5.892 1.00 40.22 184 ASN B N 1
ATOM 794 C CA . ASN B 1 53 ? 19.429 52.310 6.234 1.00 43.66 184 ASN B CA 1
ATOM 795 C C . ASN B 1 53 ? 20.787 51.608 6.465 1.00 43.12 184 ASN B C 1
ATOM 796 O O . ASN B 1 53 ? 21.072 51.160 7.578 1.00 40.29 184 ASN B O 1
ATOM 801 N N . PRO B 1 54 ? 21.628 51.513 5.416 1.00 46.29 185 PRO B N 1
ATOM 802 C CA . PRO B 1 54 ? 22.896 50.776 5.459 1.00 46.58 185 PRO B CA 1
ATOM 803 C C . PRO B 1 54 ? 23.799 51.063 6.654 1.00 46.90 185 PRO B C 1
ATOM 804 O O . PRO B 1 54 ? 24.250 50.112 7.299 1.00 43.88 185 PRO B O 1
ATOM 808 N N . ALA B 1 55 ? 24.036 52.344 6.947 1.00 51.19 186 ALA B N 1
ATOM 809 C CA . ALA B 1 55 ? 24.987 52.770 7.993 1.00 53.48 186 ALA B CA 1
ATOM 810 C C . ALA B 1 55 ? 24.517 52.354 9.385 1.00 49.46 186 ALA B C 1
ATOM 811 O O . ALA B 1 55 ? 25.283 51.823 10.187 1.00 48.74 186 ALA B O 1
ATOM 813 N N . GLU B 1 56 ? 23.239 52.579 9.646 1.00 47.97 187 GLU B N 1
ATOM 814 C CA . GLU B 1 56 ? 22.621 52.171 10.890 1.00 44.57 187 GLU B CA 1
ATOM 815 C C . GLU B 1 56 ? 22.630 50.647 11.077 1.00 39.03 187 GLU B C 1
ATOM 816 O O . GLU B 1 56 ? 22.838 50.183 12.185 1.00 37.20 187 GLU B O 1
ATOM 822 N N . ILE B 1 57 ? 22.400 49.888 10.004 1.00 36.87 188 ILE B N 1
ATOM 823 C CA . ILE B 1 57 ? 22.449 48.428 10.056 1.00 33.04 188 ILE B CA 1
ATOM 824 C C . ILE B 1 57 ? 23.863 47.990 10.454 1.00 34.25 188 ILE B C 1
ATOM 825 O O . ILE B 1 57 ? 24.009 47.150 11.330 1.00 31.58 188 ILE B O 1
ATOM 830 N N . ALA B 1 58 ? 24.894 48.568 9.826 1.00 37.88 189 ALA B N 1
ATOM 831 C CA . ALA B 1 58 ? 26.259 48.134 10.093 1.00 39.48 189 ALA B CA 1
ATOM 832 C C . ALA B 1 58 ? 26.669 48.546 11.506 1.00 39.36 189 ALA B C 1
ATOM 833 O O . ALA B 1 58 ? 27.301 47.781 12.238 1.00 37.77 189 ALA B O 1
ATOM 835 N N . ASN B 1 59 ? 26.286 49.761 11.882 1.00 41.34 190 ASN B N 1
ATOM 836 C CA . ASN B 1 59 ? 26.647 50.307 13.177 1.00 42.25 190 ASN B CA 1
ATOM 837 C C . ASN B 1 59 ? 25.967 49.582 14.326 1.00 37.23 190 ASN B C 1
ATOM 838 O O . ASN B 1 59 ? 26.625 49.227 15.309 1.00 36.41 190 ASN B O 1
ATOM 843 N N . THR B 1 60 ? 24.657 49.349 14.213 1.00 33.95 191 THR B N 1
ATOM 844 C CA . THR B 1 60 ? 23.940 48.673 15.285 1.00 30.66 191 THR B CA 1
ATOM 845 C C . THR B 1 60 ? 24.415 47.206 15.400 1.00 27.92 191 THR B C 1
ATOM 846 O O . THR B 1 60 ? 24.552 46.684 16.506 1.00 26.67 191 THR B O 1
ATOM 850 N N . SER B 1 61 ? 24.684 46.544 14.277 1.00 27.56 192 SER B N 1
ATOM 851 C CA . SER B 1 61 ? 25.174 45.153 14.314 1.00 26.51 192 SER B CA 1
ATOM 852 C C . SER B 1 61 ? 26.529 45.040 15.051 1.00 27.60 192 SER B C 1
ATOM 853 O O . SER B 1 61 ? 26.757 44.135 15.855 1.00 25.86 192 SER B O 1
ATOM 856 N N . GLN B 1 62 ? 27.408 45.977 14.762 1.00 30.51 193 GLN B N 1
ATOM 857 C CA 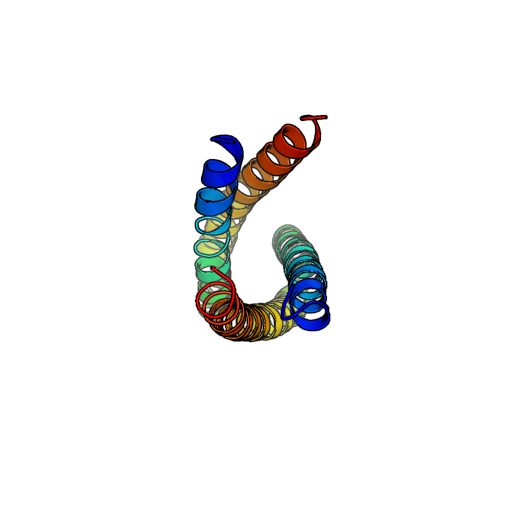. GLN B 1 62 ? 28.695 46.094 15.453 1.00 33.56 193 GLN B CA 1
ATOM 858 C C . GLN B 1 62 ? 28.467 46.158 16.985 1.00 31.69 193 GLN B C 1
ATOM 859 O O . GLN B 1 62 ? 29.033 45.359 17.750 1.00 29.57 193 GLN B O 1
ATOM 865 N N . GLN B 1 63 ? 27.579 47.055 17.420 1.00 31.77 194 GLN B N 1
ATOM 866 C CA . GLN B 1 63 ? 27.271 47.181 18.850 1.00 31.32 194 GLN B CA 1
ATOM 867 C C . GLN B 1 63 ? 26.705 45.874 19.392 1.00 27.96 194 GLN B C 1
ATOM 868 O O . GLN B 1 63 ? 27.057 45.441 20.510 1.00 27.52 194 GLN B O 1
ATOM 874 N N . LEU B 1 64 ? 25.844 45.246 18.597 1.00 25.03 195 LEU B N 1
ATOM 875 C CA . LEU B 1 64 ? 25.221 43.999 19.012 1.00 22.49 195 LEU B CA 1
ATOM 876 C C . LEU B 1 64 ? 26.254 42.874 19.159 1.00 21.78 195 LEU B C 1
ATOM 877 O O . LEU B 1 64 ? 26.127 42.052 20.051 1.00 21.60 195 LEU B O 1
ATOM 882 N N . ARG B 1 65 ? 27.246 42.800 18.280 1.00 22.34 196 ARG B N 1
ATOM 883 C CA . ARG B 1 65 ? 28.336 41.842 18.479 1.00 23.28 196 ARG B CA 1
ATOM 884 C C . ARG B 1 65 ? 28.967 41.991 19.869 1.00 23.22 196 ARG B C 1
ATOM 885 O O . ARG B 1 65 ? 29.223 40.983 20.523 1.00 22.47 196 ARG B O 1
ATOM 893 N N . HIS B 1 66 ? 29.246 43.232 20.290 1.00 23.19 197 HIS B N 1
ATOM 894 C CA . HIS B 1 66 ? 29.851 43.459 21.610 1.00 24.41 197 HIS B CA 1
ATOM 895 C C . HIS B 1 66 ? 28.943 42.948 22.736 1.00 22.85 197 HIS B C 1
ATOM 896 O O . HIS B 1 66 ? 29.394 42.191 23.594 1.00 23.95 197 HIS B O 1
ATOM 903 N N . ALA B 1 67 ? 27.662 43.301 22.681 1.00 21.37 198 ALA B N 1
ATOM 904 C CA . ALA B 1 67 ? 26.717 42.952 23.746 1.00 21.19 198 ALA B CA 1
ATOM 905 C C . ALA B 1 67 ? 26.517 41.432 23.866 1.00 20.19 198 ALA B C 1
ATOM 906 O O . ALA B 1 67 ? 26.490 40.874 24.978 1.00 19.90 198 ALA B O 1
ATOM 908 N N . ARG B 1 68 ? 26.427 40.777 22.715 1.00 19.35 199 ARG B N 1
ATOM 909 C CA . ARG B 1 68 ? 26.304 39.328 22.651 1.00 19.90 199 ARG B CA 1
ATOM 910 C C . ARG B 1 68 ? 27.582 38.594 23.069 1.00 20.96 199 ARG B C 1
ATOM 911 O O . ARG B 1 68 ? 27.523 37.535 23.728 1.00 21.91 199 ARG B O 1
ATOM 919 N N . ALA B 1 69 ? 28.724 39.176 22.721 1.00 20.21 200 ALA B N 1
ATOM 920 C CA . ALA B 1 69 ? 30.016 38.683 23.198 1.00 21.92 200 ALA B CA 1
ATOM 921 C C . ALA B 1 69 ? 30.039 38.717 24.749 1.00 22.01 200 ALA B C 1
ATOM 922 O O . ALA B 1 69 ? 30.358 37.713 25.396 1.00 22.38 200 ALA B O 1
ATOM 924 N N . ASP B 1 70 ? 29.648 39.844 25.334 1.00 22.16 201 ASP B N 1
ATOM 925 C CA . ASP B 1 70 ? 29.589 39.972 26.793 1.00 23.49 201 ASP B CA 1
ATOM 926 C C . ASP B 1 70 ? 28.688 38.902 27.401 1.00 24.23 201 ASP B C 1
ATOM 927 O O . ASP B 1 70 ? 29.080 38.225 28.345 1.00 26.13 201 ASP B O 1
ATOM 932 N N . LEU B 1 71 ? 27.481 38.755 26.853 1.00 24.08 202 LEU B N 1
ATOM 933 C CA . LEU B 1 71 ? 26.473 37.841 27.396 1.00 25.47 202 LEU B CA 1
ATOM 934 C C . LEU B 1 71 ? 27.055 36.437 27.433 1.00 26.94 202 LEU B C 1
ATOM 935 O O . LEU B 1 71 ? 26.932 35.751 28.450 1.00 29.07 202 LEU B O 1
ATOM 940 N N . ALA B 1 72 ? 27.705 36.018 26.345 1.00 26.08 203 ALA B N 1
ATOM 941 C CA . ALA B 1 72 ? 28.269 34.674 26.289 1.00 28.53 203 ALA B CA 1
ATOM 942 C C . ALA B 1 72 ? 29.361 34.498 27.348 1.00 30.45 203 ALA B C 1
ATOM 943 O O . ALA B 1 72 ? 29.490 33.416 27.935 1.00 33.15 203 ALA B O 1
ATOM 945 N N . ASP B 1 73 ? 30.126 35.570 27.595 1.00 29.04 204 ASP B N 1
ATOM 946 C CA . ASP B 1 73 ? 31.223 35.524 28.524 1.00 31.00 204 ASP B CA 1
ATOM 947 C C . ASP B 1 73 ? 30.665 35.405 29.942 1.00 31.93 204 ASP B C 1
ATOM 948 O O . ASP B 1 73 ? 31.177 34.643 30.768 1.00 33.82 204 ASP B O 1
ATOM 953 N N . LEU B 1 74 ? 29.606 36.160 30.204 1.00 30.25 205 LEU B N 1
ATOM 954 C CA . LEU B 1 74 ? 28.940 36.110 31.488 1.00 32.00 205 LEU B CA 1
ATOM 955 C C . LEU B 1 74 ? 28.318 34.726 31.765 1.00 34.99 205 LEU B C 1
ATOM 956 O O . LEU B 1 74 ? 28.483 34.193 32.866 1.00 37.31 205 LEU B O 1
ATOM 961 N N . GLN B 1 75 ? 27.636 34.148 30.774 1.00 34.53 206 GLN B N 1
ATOM 962 C CA . GLN B 1 75 ? 27.039 32.814 30.924 1.00 38.80 206 GLN B CA 1
ATOM 963 C C . GLN B 1 75 ? 28.115 31.752 31.129 1.00 41.81 206 GLN B C 1
ATOM 964 O O . GLN B 1 75 ? 27.944 30.796 31.902 1.00 44.85 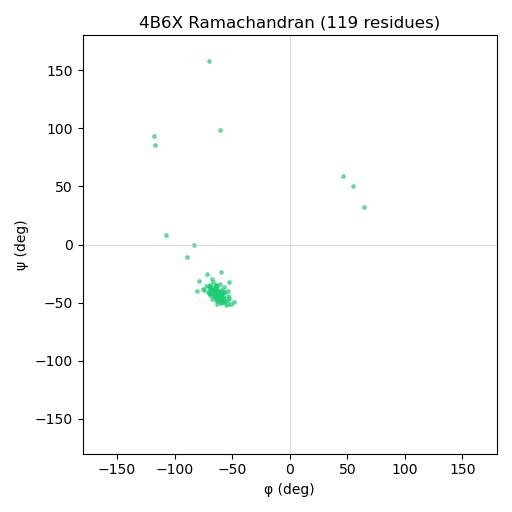206 GLN B O 1
ATOM 970 N N . ARG B 1 76 ? 29.240 31.951 30.457 1.00 40.91 207 ARG B N 1
ATOM 971 C CA . ARG B 1 76 ? 30.409 31.076 30.595 1.00 44.37 207 ARG B CA 1
ATOM 972 C C . ARG B 1 76 ? 30.973 31.111 32.035 1.00 46.08 207 ARG B C 1
ATOM 973 O O . ARG B 1 76 ? 31.244 30.073 32.645 1.00 49.98 207 ARG B O 1
ATOM 981 N N . ARG B 1 77 ? 31.118 32.307 32.590 1.00 43.97 208 ARG B N 1
ATOM 982 C CA . ARG B 1 77 ? 31.671 32.463 33.935 1.00 46.13 208 ARG B CA 1
ATOM 983 C C . ARG B 1 77 ? 30.702 31.994 35.031 1.00 50.09 208 ARG B C 1
ATOM 984 O O . ARG B 1 77 ? 31.126 31.610 36.129 1.00 52.33 208 ARG B O 1
ATOM 992 N N . PHE B 1 78 ? 29.409 32.025 34.728 1.00 50.21 209 PHE B N 1
ATOM 993 C CA . PHE B 1 78 ? 28.394 31.520 35.646 1.00 55.27 209 PHE B CA 1
ATOM 994 C C . PHE B 1 78 ? 28.378 29.982 35.677 1.00 60.05 209 PHE B C 1
ATOM 995 O O . PHE B 1 78 ? 28.181 29.384 36.725 1.00 63.70 209 PHE B O 1
ATOM 1003 N N . ALA B 1 79 ? 28.565 29.363 34.514 1.00 60.07 210 ALA B N 1
ATOM 1004 C CA . ALA B 1 79 ? 28.654 27.914 34.416 1.00 65.66 210 ALA B CA 1
ATOM 1005 C C . ALA B 1 79 ? 29.858 27.384 35.190 1.00 69.61 210 ALA B C 1
ATOM 1006 O O . ALA B 1 79 ? 29.752 26.369 35.882 1.00 75.60 210 ALA B O 1
ATOM 1008 N N . VAL B 1 80 ? 30.993 28.078 35.106 1.00 67.70 211 VAL B N 1
ATOM 1009 C CA . VAL B 1 80 ? 32.207 27.645 35.811 1.00 71.33 211 VAL B CA 1
ATOM 1010 C C . VAL B 1 80 ? 31.941 27.414 37.295 1.00 76.42 211 VAL B C 1
ATOM 1011 O O . VAL B 1 80 ? 32.561 26.539 37.891 1.00 81.30 211 VAL B O 1
ATOM 1015 N N . LEU B 1 81 ? 31.024 28.175 37.890 1.00 76.67 212 LEU B N 1
ATOM 1016 C CA . LEU B 1 81 ? 30.659 27.958 39.300 1.00 82.54 212 LEU B CA 1
ATOM 1017 C C . LEU B 1 81 ? 30.095 26.541 39.512 1.00 89.53 212 LEU B C 1
ATOM 1018 O O . LEU B 1 81 ? 28.921 26.280 39.234 1.00 90.92 212 LEU B O 1
ATOM 1023 N N . ARG B 1 82 ? 30.963 25.639 39.989 1.00 94.91 213 ARG B N 1
ATOM 1024 C CA . ARG B 1 82 ? 30.612 24.235 40.278 1.00 102.66 213 ARG B CA 1
ATOM 1025 C C . ARG B 1 82 ? 31.616 23.615 41.238 1.00 107.61 213 ARG B C 1
ATOM 1026 O O . ARG B 1 82 ? 31.456 23.697 42.458 1.00 111.40 213 ARG B O 1
#

Solvent-accessible surface area: 8428 Å² total; per-residue (Å²): 105,34,19,69,88,22,120,103,73,17,107,75,36,33,113,90,11,53,69,26,4,60,85,0,0,65,2,22,103,119,82,54,105,79,66,24,63,86,5,6,117,87,0,89,103,5,46,59,70,13,34,75,11,80,153,144,21,47,88,57,134,64,83,40,134,168,137,105,204,82,85,32,144,103,84,24,88,77,39,33,120,78,10,60,84,17,4,60,77,0,0,71,3,28,95,125,84,52,105,77,82,25,57,72,5,4,114,84,0,85,122,0,42,62,61,13,60,53,11,85,141,94,61,38,104,105,247

Nearest PDB structures (foldseek):
  4b6x-assembly1_A  TM=1.015E+00  e=1.060E-09  Pseudomonas syringae pv. pisi
  4b6x-assembly2_B  TM=9.799E-01  e=5.218E-07  Pseudomonas syringae pv. pisi
  8ftm-assembly2_B  TM=9.297E-01  e=1.616E+00  Thermochaetoides thermophila DSM 1495
  6cnn-assembly1_A  TM=9.580E-01  e=3.004E+00  Homo sapiens
  6zvr-assembly1_C  TM=8.908E-01  e=8.441E+00  Nostoc punctiforme

Secondary structure (DSSP, 8-state):
-TTHHHHHHHHHHHHHHHHHHHHHHHHHHTT-HHHHHHHHHHHHHHHHHHHHHHHHHHHHHHHHHHHH-/-HHHHHHHHHHHHHHHHHHHHHHHHHHT-HHHHHHHHHHHHHHHHHHHHHHHHHHH--